Protein AF-A0A1F9UT88-F1 (afdb_monomer_lite)

Secondary structure (DSSP, 8-state):
------------------PPPPHHHHHHHHHTT--TTSHHHHHHHHT--EEEEETTEEEEE-HHHHHHT-S-HHHHHHHHHHHHHHHHHHH-TTTPPPPSSS--GGGS-HHHHHHHHHHHHTT-

Structure (mmCIF, N/CA/C/O backbone):
data_AF-A0A1F9UT88-F1
#
_entry.id   AF-A0A1F9UT88-F1
#
loop_
_atom_site.group_PDB
_atom_site.id
_atom_site.type_symbol
_atom_site.label_atom_id
_atom_site.label_alt_id
_atom_site.label_comp_id
_atom_site.label_asym_id
_atom_site.label_entity_id
_atom_site.label_seq_id
_atom_site.pdbx_PDB_ins_code
_atom_site.Cartn_x
_atom_site.Cartn_y
_atom_site.Cartn_z
_atom_site.occupancy
_atom_site.B_iso_or_equiv
_atom_site.auth_seq_id
_atom_site.auth_comp_id
_atom_site.auth_asym_id
_atom_site.auth_atom_id
_atom_site.pdbx_PDB_model_num
ATOM 1 N N . MET A 1 1 ? 53.248 -8.920 16.054 1.00 41.25 1 MET A N 1
ATOM 2 C CA . MET A 1 1 ? 52.045 -8.415 15.357 1.00 41.25 1 MET A CA 1
ATOM 3 C C . MET A 1 1 ? 50.834 -8.881 16.157 1.00 41.25 1 MET A C 1
ATOM 5 O O . MET A 1 1 ? 50.643 -10.082 16.272 1.00 41.25 1 MET A O 1
ATOM 9 N N . LYS A 1 2 ? 50.124 -7.972 16.838 1.00 40.34 2 LYS A N 1
ATOM 10 C CA . LYS A 1 2 ? 48.950 -8.298 17.672 1.00 40.34 2 LYS A CA 1
ATOM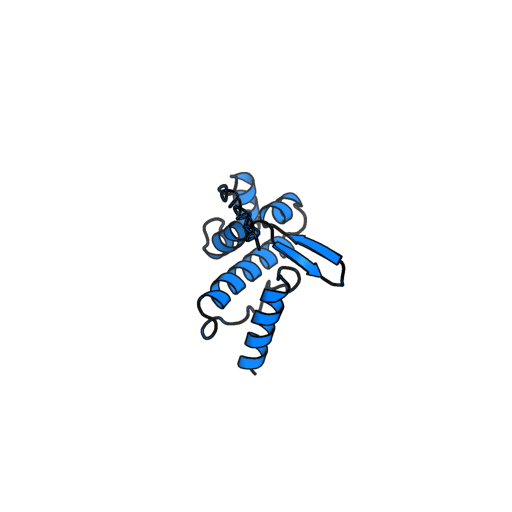 11 C C . LYS A 1 2 ? 47.685 -8.166 16.810 1.00 40.34 2 LYS A C 1
ATOM 13 O O . LYS A 1 2 ? 47.561 -7.131 16.156 1.00 40.34 2 LYS A O 1
ATOM 18 N N . PRO A 1 3 ? 46.778 -9.155 16.771 1.00 46.09 3 PRO A N 1
ATOM 19 C CA . PRO A 1 3 ? 45.547 -9.027 16.002 1.00 46.09 3 PRO A CA 1
ATOM 20 C C . PRO A 1 3 ? 44.587 -8.055 16.704 1.00 46.09 3 PRO A C 1
ATOM 22 O O . PRO A 1 3 ? 44.281 -8.223 17.883 1.00 46.09 3 PRO A O 1
ATOM 25 N N . LEU A 1 4 ? 44.137 -7.025 15.978 1.00 42.62 4 LEU A N 1
ATOM 26 C CA . LEU A 1 4 ? 42.995 -6.201 16.371 1.00 42.62 4 LEU A CA 1
ATOM 27 C C . LEU A 1 4 ? 41.726 -7.047 16.232 1.00 42.62 4 LEU A C 1
ATOM 29 O O . LEU A 1 4 ? 41.342 -7.424 15.125 1.00 42.62 4 LEU A O 1
ATOM 33 N N . THR A 1 5 ? 41.062 -7.321 17.348 1.00 48.19 5 THR A N 1
ATOM 34 C CA . THR A 1 5 ? 39.726 -7.915 17.360 1.00 48.19 5 THR A CA 1
ATOM 35 C C . THR A 1 5 ? 38.714 -6.830 16.994 1.00 48.19 5 THR A C 1
ATOM 37 O O . THR A 1 5 ? 38.483 -5.898 17.763 1.00 48.19 5 THR A O 1
ATOM 40 N N . LEU A 1 6 ? 38.131 -6.931 15.799 1.00 45.28 6 LEU A N 1
ATOM 41 C CA . LEU A 1 6 ? 37.030 -6.083 15.349 1.00 45.28 6 LEU A CA 1
ATOM 42 C C . LEU A 1 6 ? 35.768 -6.469 16.140 1.00 45.28 6 LEU A C 1
ATOM 44 O O . LEU A 1 6 ? 35.218 -7.554 15.952 1.00 45.28 6 LEU A O 1
ATOM 48 N N . ALA A 1 7 ? 35.314 -5.599 17.038 1.00 45.75 7 ALA A N 1
ATOM 49 C CA . ALA A 1 7 ? 34.012 -5.740 17.676 1.00 45.75 7 ALA A CA 1
ATOM 50 C C . ALA A 1 7 ? 32.920 -5.413 16.644 1.00 45.75 7 ALA A C 1
ATOM 52 O O . ALA A 1 7 ? 32.642 -4.249 16.362 1.00 45.75 7 ALA A O 1
ATOM 53 N N . ALA A 1 8 ? 32.314 -6.444 16.057 1.00 49.38 8 ALA A N 1
ATOM 54 C CA . ALA A 1 8 ? 31.086 -6.297 15.289 1.00 49.38 8 ALA A CA 1
ATOM 55 C C . ALA A 1 8 ? 29.933 -6.030 16.269 1.00 49.38 8 ALA A C 1
ATOM 57 O O . ALA A 1 8 ? 29.373 -6.952 16.862 1.00 49.38 8 ALA A O 1
ATOM 58 N N . ALA A 1 9 ? 29.611 -4.753 16.475 1.00 47.81 9 ALA A N 1
ATOM 59 C CA . ALA A 1 9 ? 28.395 -4.342 17.160 1.00 47.81 9 ALA A CA 1
ATOM 60 C C . ALA A 1 9 ? 27.197 -4.720 16.277 1.00 47.81 9 ALA A C 1
ATOM 62 O O . ALA A 1 9 ? 26.883 -4.051 15.296 1.00 47.81 9 ALA A O 1
ATOM 63 N N . LEU A 1 10 ? 26.574 -5.849 16.606 1.00 47.38 10 LEU A N 1
ATOM 64 C CA . LEU A 1 10 ? 25.345 -6.329 15.997 1.00 47.38 10 LEU A CA 1
ATOM 65 C C . LEU A 1 10 ? 24.212 -5.372 16.401 1.00 47.38 10 LEU A C 1
ATOM 67 O O . LEU A 1 10 ? 23.717 -5.420 17.527 1.00 47.38 10 LEU A O 1
ATOM 71 N N . THR A 1 11 ? 23.833 -4.462 15.508 1.00 50.16 11 THR A N 1
ATOM 72 C CA . THR A 1 11 ? 22.694 -3.559 15.695 1.00 50.16 11 THR A CA 1
ATOM 73 C C . THR A 1 11 ? 21.422 -4.400 15.746 1.00 50.16 11 THR A C 1
ATOM 75 O O . THR A 1 11 ? 20.909 -4.841 14.718 1.00 50.16 11 THR A O 1
ATOM 78 N N . ALA A 1 12 ? 20.928 -4.672 16.952 1.00 44.53 12 ALA A N 1
ATOM 79 C CA . ALA A 1 12 ? 19.632 -5.299 17.149 1.00 44.53 12 ALA A CA 1
ATOM 80 C C . ALA A 1 12 ? 18.556 -4.379 16.553 1.00 44.53 12 ALA A C 1
ATOM 82 O O . ALA A 1 12 ? 18.255 -3.320 17.104 1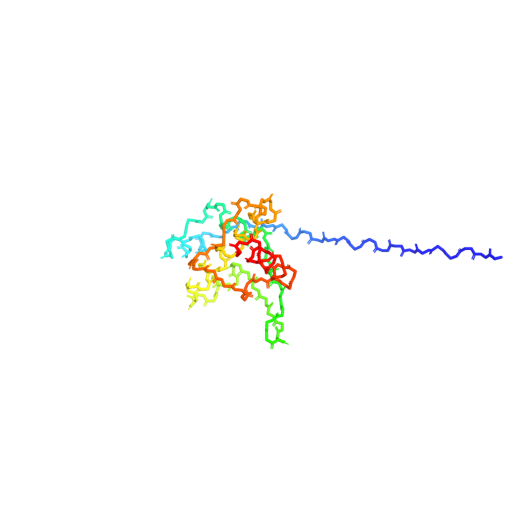.00 44.53 12 ALA A O 1
ATOM 83 N N . LEU A 1 13 ? 18.001 -4.772 15.403 1.00 43.47 13 LEU A N 1
ATOM 84 C CA . LEU A 1 13 ? 16.768 -4.200 14.874 1.00 43.47 13 LEU A CA 1
ATOM 85 C C . LEU A 1 13 ? 15.685 -4.411 15.940 1.00 43.47 13 LEU A C 1
ATOM 87 O O . LEU A 1 13 ? 15.194 -5.524 16.128 1.00 43.47 13 LEU A O 1
ATOM 91 N N . LEU A 1 14 ? 15.324 -3.349 16.656 1.00 43.28 14 LEU A N 1
ATOM 92 C CA . LEU A 1 14 ? 14.127 -3.329 17.484 1.00 43.28 14 LEU A CA 1
ATOM 93 C C . LEU A 1 14 ? 12.928 -3.404 16.536 1.00 43.28 14 LEU A C 1
ATOM 95 O O . LEU A 1 14 ? 12.479 -2.391 16.004 1.00 43.28 14 LEU A O 1
ATOM 99 N N . ALA A 1 15 ? 12.429 -4.616 16.293 1.00 44.75 15 ALA A N 1
ATOM 100 C CA . ALA A 1 15 ? 11.110 -4.808 15.717 1.00 44.75 15 ALA A CA 1
ATOM 101 C C . ALA A 1 15 ? 10.102 -4.224 16.715 1.00 44.75 15 ALA A C 1
ATOM 103 O O . ALA A 1 15 ? 9.776 -4.847 17.726 1.00 44.75 15 ALA A O 1
ATOM 104 N N . VAL A 1 16 ? 9.676 -2.981 16.481 1.00 49.94 16 VAL A N 1
ATOM 105 C CA . VAL A 1 16 ? 8.600 -2.361 17.253 1.00 49.94 16 VAL A CA 1
ATOM 106 C C . VAL A 1 16 ? 7.386 -3.278 17.097 1.00 49.94 16 VAL A C 1
ATOM 108 O O . VAL A 1 16 ? 6.999 -3.550 15.958 1.00 49.94 16 VAL A O 1
ATOM 111 N N . PRO A 1 17 ? 6.804 -3.809 18.188 1.00 50.28 17 PRO A N 1
ATOM 112 C CA . PRO A 1 17 ? 5.666 -4.703 18.070 1.00 50.28 17 PRO A CA 1
ATOM 113 C C . PRO A 1 17 ? 4.544 -3.958 17.354 1.00 50.28 17 PRO A C 1
ATOM 115 O O . PRO A 1 17 ? 4.104 -2.899 17.814 1.00 50.28 17 PRO A O 1
ATOM 118 N N . SER A 1 18 ? 4.095 -4.504 16.223 1.00 57.69 18 SER A N 1
ATOM 119 C CA . SER A 1 18 ? 2.912 -4.029 15.515 1.00 57.69 18 SER A CA 1
ATOM 120 C C . SER A 1 18 ? 1.737 -4.104 16.485 1.00 57.69 18 SER A C 1
ATOM 122 O O . SER A 1 18 ? 1.205 -5.176 16.770 1.00 57.69 18 SER A O 1
ATOM 124 N N . ARG A 1 19 ? 1.370 -2.965 17.079 1.00 69.38 19 ARG A N 1
ATOM 125 C CA . ARG A 1 19 ? 0.168 -2.877 17.910 1.00 69.38 19 ARG A CA 1
ATOM 126 C C . ARG A 1 19 ? -1.033 -3.162 17.011 1.00 69.38 19 ARG A C 1
ATOM 128 O O . ARG A 1 19 ? -1.012 -2.822 15.836 1.00 69.38 19 ARG A O 1
ATOM 135 N N . ALA A 1 20 ? -2.102 -3.735 17.546 1.00 80.50 20 ALA A N 1
ATOM 136 C CA . ALA A 1 20 ? -3.363 -3.774 16.808 1.00 80.50 20 ALA A CA 1
ATOM 137 C C . ALA A 1 20 ? -3.861 -2.339 16.530 1.00 80.50 20 ALA A C 1
ATOM 139 O O . ALA A 1 20 ? -3.532 -1.414 17.286 1.00 80.50 20 ALA A O 1
ATOM 140 N N . LEU A 1 21 ? -4.626 -2.147 15.450 1.00 88.12 21 LEU A N 1
ATOM 141 C CA . LEU A 1 21 ? -5.341 -0.893 15.191 1.00 88.12 21 LEU A CA 1
ATOM 142 C C . LEU A 1 21 ? -6.329 -0.622 16.331 1.00 88.12 21 LEU A C 1
ATOM 144 O O . LEU A 1 21 ? -7.058 -1.521 16.757 1.00 88.12 21 LEU A O 1
ATOM 148 N N . SER A 1 22 ? -6.381 0.617 16.803 1.00 92.38 22 SER A N 1
ATOM 149 C CA . SER A 1 22 ? -7.364 1.071 17.784 1.00 92.38 22 SER A CA 1
ATOM 150 C C . SER A 1 22 ? -8.790 1.035 17.210 1.00 92.38 22 SER A C 1
ATOM 152 O O . SER A 1 22 ? -8.974 1.144 15.995 1.00 92.38 22 SER A O 1
ATOM 154 N N . PRO A 1 23 ? -9.833 0.955 18.058 1.00 94.00 23 PRO A N 1
ATOM 155 C CA . PRO A 1 23 ? -11.223 0.994 17.595 1.00 94.00 23 PRO A CA 1
ATOM 156 C C . PRO A 1 23 ? -11.562 2.236 16.753 1.00 94.00 23 PRO A C 1
ATOM 158 O O . PRO A 1 23 ? -12.349 2.158 15.808 1.00 94.00 23 PRO A O 1
ATOM 161 N N . GLN A 1 24 ? -10.943 3.381 17.061 1.00 92.44 24 GLN A N 1
ATOM 162 C CA . GLN A 1 24 ? -11.124 4.622 16.309 1.00 92.44 24 GLN A CA 1
ATOM 163 C C . GLN A 1 24 ? -10.524 4.526 14.899 1.00 92.44 24 GLN A C 1
ATOM 165 O O . GLN A 1 24 ? -11.184 4.906 13.932 1.00 92.44 24 GLN A O 1
ATOM 170 N N . GLU A 1 25 ? -9.312 3.981 14.768 1.00 94.00 25 GLU A N 1
ATOM 171 C CA . GLU A 1 25 ? -8.668 3.754 13.466 1.00 94.00 25 GLU A CA 1
ATOM 172 C C . GLU A 1 25 ? -9.461 2.746 12.623 1.00 94.00 25 GLU A C 1
ATOM 174 O O . GLU A 1 25 ? -9.693 2.980 11.437 1.00 94.00 25 GLU A O 1
ATOM 179 N N . GLN A 1 26 ? -9.959 1.669 13.239 1.00 94.81 26 GLN A N 1
ATOM 180 C CA . GLN A 1 26 ? -10.818 0.691 12.564 1.00 94.81 26 GLN A CA 1
ATOM 181 C C . GLN A 1 26 ? -12.116 1.330 12.057 1.00 94.81 26 GLN A C 1
ATOM 183 O O . GLN A 1 26 ? -12.485 1.144 10.899 1.00 94.81 26 GLN A O 1
ATOM 188 N N . THR A 1 27 ? -12.776 2.137 12.894 1.00 94.31 27 THR A N 1
ATOM 189 C CA . THR A 1 27 ? -13.998 2.863 12.515 1.00 94.31 27 THR A CA 1
ATOM 190 C C . THR A 1 27 ? -13.734 3.825 11.358 1.00 94.31 27 THR A C 1
ATOM 192 O O . THR A 1 27 ? -14.554 3.959 10.452 1.00 94.31 27 THR A O 1
ATOM 195 N N . TYR A 1 28 ? -12.586 4.505 11.366 1.00 94.06 28 TYR A N 1
ATOM 196 C CA . TYR A 1 28 ? -12.200 5.396 10.277 1.00 94.06 28 TYR A CA 1
ATOM 197 C C . TYR A 1 28 ? -12.010 4.630 8.961 1.00 94.06 28 TYR A C 1
ATOM 199 O O . TYR A 1 28 ? -12.572 5.030 7.946 1.00 94.06 28 TYR A O 1
ATOM 207 N N . LEU A 1 29 ? -11.303 3.496 8.975 1.00 94.69 29 LEU A N 1
ATOM 208 C CA . LEU A 1 29 ? -11.146 2.646 7.788 1.00 94.69 29 LEU A CA 1
ATOM 209 C C . LEU A 1 29 ? -12.494 2.151 7.254 1.00 94.69 29 LEU A C 1
ATOM 211 O O . LEU A 1 29 ? -12.751 2.257 6.054 1.00 94.69 29 LEU A O 1
ATOM 215 N N . GLN A 1 30 ? -13.390 1.716 8.141 1.00 95.38 30 GLN A N 1
ATOM 216 C CA . GLN A 1 30 ? -14.742 1.299 7.767 1.00 95.38 30 GLN A CA 1
ATOM 217 C C . GLN A 1 30 ? -15.538 2.430 7.102 1.00 95.38 30 GLN A C 1
ATOM 219 O O . GLN A 1 30 ? -16.200 2.191 6.095 1.00 95.38 30 GLN A O 1
ATOM 224 N N . LYS A 1 31 ? -15.433 3.674 7.595 1.00 93.81 31 LYS A N 1
ATOM 225 C CA . LYS A 1 31 ? -16.054 4.853 6.955 1.00 93.81 31 LYS A CA 1
ATOM 226 C C . LYS A 1 31 ? -15.534 5.105 5.539 1.00 93.81 31 LYS A C 1
ATOM 228 O O . LYS A 1 31 ? -16.264 5.649 4.718 1.00 93.81 31 LYS A O 1
ATOM 233 N N . LEU A 1 32 ? -14.297 4.706 5.249 1.00 92.19 32 LEU A N 1
ATOM 234 C CA . LEU A 1 32 ? -13.710 4.773 3.908 1.00 92.19 32 LEU A CA 1
ATOM 235 C C . LEU A 1 32 ? -14.050 3.554 3.034 1.00 92.19 32 LEU A C 1
ATOM 237 O O . LEU A 1 32 ? -13.574 3.472 1.903 1.00 92.19 32 LEU A O 1
ATOM 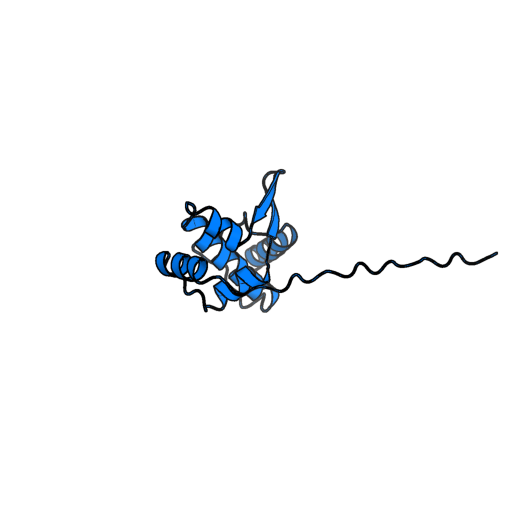241 N N . GLY A 1 33 ? -14.839 2.599 3.539 1.00 94.00 33 GLY A N 1
ATOM 242 C CA . GLY A 1 33 ? -15.138 1.342 2.849 1.00 94.00 33 GLY A CA 1
ATOM 243 C C . GLY A 1 33 ? -13.960 0.362 2.815 1.00 94.00 33 GLY A C 1
ATOM 244 O O . GLY A 1 33 ? -13.940 -0.544 1.985 1.00 94.00 33 GLY A O 1
ATOM 245 N N . ILE A 1 34 ? -12.967 0.541 3.690 1.00 94.75 34 ILE A N 1
ATOM 246 C CA . ILE A 1 34 ? -11.800 -0.336 3.811 1.00 94.75 34 ILE A CA 1
ATOM 247 C C . ILE A 1 34 ? -12.040 -1.294 4.979 1.00 94.75 34 ILE A C 1
ATOM 249 O O . ILE A 1 34 ? -12.238 -0.857 6.111 1.00 94.75 34 ILE A O 1
ATOM 253 N N . ASP A 1 35 ? -11.990 -2.602 4.720 1.00 95.69 35 ASP A N 1
ATOM 254 C CA . ASP A 1 35 ? -12.083 -3.614 5.775 1.00 95.69 35 ASP A CA 1
ATOM 255 C C . ASP A 1 35 ? -10.800 -3.613 6.637 1.00 95.69 35 ASP A C 1
ATOM 257 O O . ASP A 1 35 ? -9.728 -3.978 6.126 1.00 95.69 35 ASP A O 1
ATOM 261 N N . PRO A 1 36 ? -10.881 -3.235 7.931 1.00 95.25 36 PRO A N 1
ATOM 262 C CA . PRO A 1 36 ? -9.723 -3.172 8.821 1.00 95.25 36 PRO A CA 1
ATOM 263 C C . PRO A 1 36 ? -9.089 -4.543 9.093 1.00 95.25 36 PRO A C 1
ATOM 265 O O . PRO A 1 36 ? -7.926 -4.596 9.483 1.00 95.25 36 PRO A O 1
ATOM 268 N N . ASN A 1 37 ? -9.813 -5.643 8.861 1.00 94.75 37 ASN A N 1
ATOM 269 C CA . ASN A 1 37 ? -9.316 -7.008 9.057 1.00 94.75 37 ASN A CA 1
ATOM 270 C C . ASN A 1 37 ? -8.784 -7.643 7.761 1.00 94.75 37 ASN A C 1
ATOM 272 O O . ASN A 1 37 ? -8.373 -8.806 7.747 1.00 94.75 37 ASN A O 1
ATOM 276 N N . SER A 1 38 ? -8.779 -6.895 6.656 1.00 95.75 38 SER A N 1
ATOM 277 C CA . SER A 1 38 ? -8.306 -7.397 5.372 1.00 95.75 38 SER A CA 1
ATOM 278 C C . SER A 1 38 ? -6.791 -7.634 5.365 1.00 95.75 38 SER A C 1
ATOM 280 O O . SER A 1 38 ? -6.009 -6.922 5.999 1.00 95.75 38 SER A O 1
ATOM 282 N N . LYS A 1 39 ? -6.339 -8.587 4.536 1.00 94.25 39 LYS A N 1
ATOM 283 C CA . LYS A 1 39 ? -4.900 -8.828 4.300 1.00 94.25 39 LYS A CA 1
ATOM 284 C C . LYS A 1 39 ? -4.157 -7.578 3.814 1.00 94.25 39 LYS A C 1
ATOM 286 O O . LYS A 1 39 ? -2.959 -7.442 4.058 1.00 94.25 39 LYS A O 1
ATOM 291 N N . ALA A 1 40 ? -4.860 -6.679 3.125 1.00 95.44 40 ALA A N 1
ATOM 292 C CA . ALA A 1 40 ? -4.281 -5.442 2.628 1.00 95.44 40 ALA A CA 1
ATOM 293 C C . ALA A 1 40 ? -3.944 -4.476 3.769 1.00 95.44 40 ALA A C 1
ATOM 295 O O . ALA A 1 40 ? -2.828 -3.962 3.817 1.00 95.44 40 ALA A O 1
ATOM 296 N N . VAL A 1 41 ? -4.870 -4.290 4.714 1.00 95.75 41 VAL A N 1
ATOM 297 C CA . VAL A 1 41 ? -4.630 -3.483 5.918 1.00 95.75 41 VAL A CA 1
ATOM 298 C C . VAL A 1 41 ? -3.556 -4.123 6.794 1.00 95.75 41 VAL A C 1
ATOM 300 O O . VAL A 1 41 ? -2.644 -3.428 7.229 1.00 95.75 41 VAL A O 1
ATOM 303 N N . ALA A 1 42 ? -3.584 -5.448 6.966 1.00 94.19 42 ALA A N 1
ATOM 304 C CA . ALA A 1 42 ? -2.544 -6.159 7.709 1.00 94.19 42 ALA A CA 1
ATOM 305 C C . ALA A 1 42 ? -1.143 -5.950 7.102 1.00 94.19 42 ALA A C 1
ATOM 307 O O . ALA A 1 42 ? -0.183 -5.740 7.836 1.00 94.19 42 ALA A O 1
ATOM 308 N N . SER A 1 43 ? -1.028 -5.952 5.768 1.00 93.88 43 SER A N 1
ATOM 309 C CA . SER A 1 43 ? 0.242 -5.680 5.078 1.00 93.88 43 SER A CA 1
ATOM 310 C C . SER A 1 43 ? 0.709 -4.237 5.295 1.00 93.88 43 SER A C 1
ATOM 312 O O . SER A 1 43 ? 1.889 -4.000 5.526 1.00 93.88 43 SER A O 1
ATOM 314 N N . ALA A 1 44 ? -0.220 -3.278 5.260 1.00 93.75 44 ALA A N 1
ATOM 315 C CA . ALA A 1 44 ? 0.075 -1.868 5.496 1.00 93.75 44 ALA A CA 1
ATOM 316 C C . ALA A 1 44 ? 0.513 -1.576 6.943 1.00 93.75 44 ALA A C 1
ATOM 318 O O . ALA A 1 44 ? 1.413 -0.767 7.143 1.00 93.75 44 ALA A O 1
ATOM 319 N N . GLU A 1 45 ? -0.083 -2.242 7.937 1.00 93.19 45 GLU A N 1
ATOM 320 C CA . GLU A 1 45 ? 0.343 -2.144 9.342 1.00 93.19 45 GLU A CA 1
ATOM 321 C C . GLU A 1 45 ? 1.681 -2.852 9.594 1.00 93.19 45 GLU A C 1
ATOM 323 O O . GLU A 1 45 ? 2.497 -2.358 10.373 1.00 93.19 45 GLU A O 1
ATOM 328 N N . ALA A 1 46 ? 1.926 -3.997 8.943 1.00 90.81 46 ALA A N 1
ATOM 329 C CA . ALA A 1 46 ? 3.159 -4.769 9.114 1.00 90.81 46 ALA A CA 1
ATOM 330 C C . ALA A 1 46 ? 4.409 -4.006 8.649 1.00 90.81 46 ALA A C 1
ATOM 332 O O . ALA A 1 46 ? 5.481 -4.189 9.219 1.00 90.81 46 ALA A O 1
ATOM 333 N N . ASP A 1 47 ? 4.267 -3.133 7.648 1.00 87.19 47 ASP A N 1
ATOM 334 C CA . ASP A 1 47 ? 5.354 -2.268 7.183 1.00 87.19 47 ASP A CA 1
ATOM 335 C C . ASP A 1 47 ? 5.686 -1.128 8.166 1.00 87.19 47 ASP A C 1
ATOM 337 O O . ASP A 1 47 ? 6.773 -0.555 8.094 1.00 87.19 47 ASP A O 1
ATOM 341 N N . GLY A 1 48 ? 4.782 -0.789 9.093 1.00 89.56 48 GLY A N 1
ATOM 342 C CA . GLY A 1 48 ? 4.982 0.297 10.052 1.00 89.56 48 GLY A CA 1
ATOM 343 C C . GLY A 1 48 ? 5.169 1.660 9.375 1.00 89.56 48 GLY A C 1
ATOM 344 O O . GLY A 1 48 ? 4.297 2.127 8.636 1.00 89.56 48 GLY A O 1
ATOM 345 N N . THR A 1 49 ? 6.293 2.322 9.662 1.00 93.38 49 THR A N 1
ATOM 346 C CA . THR A 1 49 ? 6.674 3.583 9.010 1.00 93.38 49 THR A CA 1
ATOM 347 C C . THR A 1 49 ? 7.520 3.301 7.774 1.00 93.38 49 THR A C 1
ATOM 349 O O . THR A 1 49 ? 8.610 2.740 7.854 1.00 93.38 49 THR A O 1
ATOM 352 N N . VAL A 1 50 ? 7.034 3.757 6.626 1.00 93.12 50 VAL A N 1
ATOM 353 C CA . VAL A 1 50 ? 7.736 3.746 5.348 1.00 93.12 50 VAL A CA 1
ATOM 354 C C . VAL A 1 50 ? 8.453 5.078 5.176 1.00 93.12 50 VAL A C 1
ATOM 356 O O . VAL A 1 50 ? 7.823 6.089 4.860 1.00 93.12 50 VAL A O 1
ATOM 359 N N . SER A 1 51 ? 9.772 5.071 5.347 1.00 92.50 51 SER A N 1
ATOM 360 C CA . SER A 1 51 ? 10.629 6.217 5.035 1.00 92.50 51 SER A CA 1
ATOM 361 C C . SER A 1 51 ? 11.109 6.131 3.584 1.00 92.50 51 SER A C 1
ATOM 363 O O . SER A 1 51 ? 11.571 5.092 3.107 1.00 92.50 51 SER A O 1
ATOM 365 N N . THR A 1 52 ? 10.988 7.229 2.850 1.00 92.44 52 THR A N 1
ATOM 366 C CA . THR A 1 52 ? 11.396 7.331 1.448 1.00 92.44 52 THR A CA 1
ATOM 367 C C . THR A 1 52 ? 11.929 8.725 1.150 1.00 92.44 52 THR A C 1
ATOM 369 O O . THR A 1 52 ? 11.812 9.646 1.953 1.00 92.44 52 THR A O 1
ATOM 372 N N . THR A 1 53 ? 12.508 8.887 -0.030 1.00 89.56 53 THR A N 1
ATOM 373 C CA . THR A 1 53 ? 12.797 10.202 -0.601 1.00 89.56 53 THR A CA 1
ATOM 374 C C . THR A 1 53 ? 11.961 10.341 -1.858 1.00 89.56 53 THR A C 1
ATOM 376 O O . THR A 1 53 ? 12.032 9.475 -2.733 1.00 89.56 53 THR A O 1
ATOM 379 N N . PHE A 1 54 ? 11.157 11.391 -1.952 1.00 78.81 54 PHE A N 1
ATOM 380 C CA . PHE A 1 54 ? 10.363 11.707 -3.137 1.00 78.81 54 PHE A CA 1
ATOM 381 C C . PHE A 1 54 ? 10.657 13.156 -3.517 1.00 78.81 54 PHE A C 1
ATOM 383 O O . PHE A 1 54 ? 10.671 14.011 -2.641 1.00 78.81 54 PHE A O 1
ATOM 390 N N . GLU A 1 55 ? 10.985 13.411 -4.787 1.00 83.94 55 GLU A N 1
ATOM 391 C CA . GLU A 1 55 ? 11.395 14.750 -5.262 1.00 83.94 55 GLU A CA 1
ATOM 392 C C . GLU A 1 55 ? 12.557 15.373 -4.457 1.00 83.94 55 GLU A C 1
ATOM 394 O O . GLU A 1 55 ? 12.626 16.578 -4.258 1.00 83.94 55 GLU A O 1
ATOM 399 N N . ASN A 1 56 ? 13.508 14.540 -4.011 1.00 85.62 56 ASN A N 1
ATOM 400 C CA . ASN A 1 56 ? 14.644 14.913 -3.148 1.00 85.62 56 ASN A CA 1
ATOM 401 C C . ASN A 1 56 ? 14.273 15.362 -1.724 1.00 85.62 56 ASN A C 1
ATOM 403 O O . ASN A 1 56 ? 15.154 15.769 -0.969 1.00 85.62 56 ASN A O 1
ATOM 407 N N . GLU A 1 57 ? 13.015 15.205 -1.314 1.00 89.06 57 GLU A N 1
ATOM 408 C CA . GLU A 1 57 ? 12.584 15.450 0.059 1.00 89.06 57 GLU A CA 1
ATOM 409 C C . GLU A 1 57 ? 12.393 14.131 0.819 1.00 89.06 57 GLU A C 1
ATOM 411 O O . GLU A 1 57 ? 11.748 13.208 0.301 1.00 89.06 57 GLU A O 1
ATOM 416 N N . PRO A 1 58 ? 12.917 14.006 2.051 1.00 92.75 58 PRO A N 1
ATOM 417 C CA . PRO A 1 58 ? 12.583 12.882 2.909 1.00 92.75 58 PRO A CA 1
ATOM 418 C C . PRO A 1 58 ? 11.092 12.934 3.265 1.00 92.75 58 PRO A C 1
ATOM 420 O O . PRO A 1 58 ? 10.562 13.971 3.668 1.00 92.75 58 PRO A O 1
ATOM 423 N N . LYS A 1 59 ? 10.410 11.801 3.111 1.00 92.75 59 LYS A N 1
ATOM 424 C CA . LYS A 1 59 ? 9.003 11.615 3.465 1.00 92.75 59 LYS A CA 1
ATOM 425 C C . LYS A 1 59 ? 8.861 10.354 4.298 1.00 92.75 59 LYS A C 1
ATOM 427 O O . LYS A 1 59 ? 9.497 9.341 4.014 1.00 92.75 59 LYS A O 1
ATOM 432 N N . GLU A 1 60 ? 7.978 10.410 5.282 1.00 94.31 60 GLU A N 1
ATOM 433 C CA . GLU A 1 60 ? 7.615 9.259 6.097 1.00 94.31 60 GLU A CA 1
ATOM 434 C C . GLU A 1 60 ? 6.106 9.072 6.072 1.00 94.31 60 GLU A C 1
ATOM 436 O O . GLU A 1 60 ? 5.341 10.018 6.263 1.00 94.31 60 GLU A O 1
ATOM 441 N N . PHE A 1 61 ? 5.680 7.838 5.825 1.00 94.38 61 PHE A N 1
ATOM 442 C CA . PHE A 1 61 ? 4.274 7.479 5.755 1.00 94.38 61 PHE A CA 1
ATOM 443 C C . PHE A 1 61 ? 4.010 6.256 6.617 1.00 94.38 61 PHE A C 1
ATOM 445 O O . PHE A 1 61 ? 4.743 5.277 6.563 1.00 94.38 61 PHE A O 1
ATOM 452 N N . SER A 1 62 ? 2.926 6.280 7.374 1.00 94.56 62 SER A N 1
ATOM 453 C CA . SER A 1 62 ? 2.389 5.102 8.047 1.00 94.56 62 SER A CA 1
ATOM 454 C C . SER A 1 62 ? 0.875 5.128 7.923 1.00 94.56 62 SER A C 1
ATOM 456 O O . SER A 1 62 ? 0.280 6.202 7.780 1.00 94.56 62 SER A O 1
ATOM 458 N N . LEU A 1 63 ? 0.235 3.959 7.993 1.00 94.94 63 LEU A N 1
ATOM 459 C CA . LEU A 1 63 ? -1.223 3.889 7.933 1.00 94.94 63 LEU A CA 1
ATOM 460 C C . LEU A 1 63 ? -1.844 4.742 9.048 1.00 94.94 63 LEU A C 1
ATOM 462 O O . LEU A 1 63 ? -2.709 5.574 8.785 1.00 94.94 63 LEU A O 1
ATOM 466 N N . ARG A 1 64 ? -1.328 4.615 10.272 1.00 93.06 64 ARG A N 1
ATOM 467 C CA . ARG A 1 64 ? -1.771 5.400 11.433 1.00 93.06 64 ARG A CA 1
ATOM 468 C C . ARG A 1 64 ? -1.531 6.891 11.273 1.00 93.06 64 ARG A C 1
ATOM 470 O O . ARG A 1 64 ? -2.413 7.674 11.600 1.00 93.06 64 ARG A O 1
ATOM 477 N N . GLY A 1 65 ? -0.376 7.293 10.741 1.00 93.25 65 GLY A N 1
ATOM 478 C CA . GLY A 1 65 ? -0.079 8.700 10.473 1.00 93.25 65 GLY A CA 1
ATOM 479 C C . GLY A 1 65 ? -1.069 9.309 9.481 1.00 93.25 65 GLY A C 1
ATOM 480 O O . GLY A 1 65 ? -1.579 10.402 9.710 1.00 93.25 65 GLY A O 1
ATOM 481 N N . LEU A 1 66 ? -1.412 8.571 8.423 1.00 94.31 66 LEU A N 1
ATOM 482 C CA . LEU A 1 66 ? -2.398 9.005 7.431 1.00 94.31 66 LEU A CA 1
ATOM 483 C C . LEU A 1 66 ? -3.829 9.023 7.991 1.00 94.31 66 LEU A C 1
ATOM 485 O O . LEU A 1 66 ? -4.595 9.929 7.669 1.00 94.31 66 LEU A O 1
ATOM 489 N N . ILE A 1 67 ? -4.193 8.065 8.849 1.00 94.00 67 ILE A N 1
ATOM 490 C CA . ILE A 1 67 ? -5.484 8.075 9.557 1.00 94.00 67 ILE A CA 1
ATOM 491 C C . ILE A 1 67 ? -5.561 9.271 10.515 1.00 94.00 67 ILE A C 1
ATOM 493 O O . ILE A 1 67 ? -6.561 9.985 10.518 1.00 94.00 67 ILE A O 1
ATOM 497 N N . ALA A 1 68 ? -4.505 9.524 11.291 1.00 91.69 68 ALA A N 1
ATOM 498 C CA . ALA A 1 68 ? -4.437 10.619 12.256 1.00 91.69 68 ALA A CA 1
ATOM 499 C C . ALA A 1 68 ? -4.516 12.001 11.592 1.00 91.69 68 ALA A C 1
ATOM 501 O O . ALA A 1 68 ? -5.042 12.937 12.188 1.00 91.69 68 ALA A O 1
ATOM 502 N N . GLN A 1 69 ? -4.049 12.125 10.346 1.00 89.69 69 GLN A N 1
ATOM 503 C CA . GLN A 1 69 ? -4.222 13.344 9.556 1.00 89.69 69 GLN A CA 1
ATOM 504 C C . GLN A 1 69 ? -5.687 13.625 9.193 1.00 89.69 69 GLN A C 1
ATOM 506 O O . GLN A 1 69 ? -5.982 14.762 8.842 1.00 89.69 69 GLN A O 1
ATOM 511 N N . GLY A 1 70 ? -6.591 12.634 9.246 1.00 73.88 70 GLY A N 1
ATOM 512 C CA . GLY A 1 70 ? -8.057 12.775 9.161 1.00 73.88 70 GLY A CA 1
ATOM 513 C C . GLY A 1 70 ? -8.646 13.294 7.838 1.00 73.88 70 GLY A C 1
ATOM 514 O O . GLY A 1 70 ? -9.834 13.113 7.581 1.00 73.88 70 GLY A O 1
ATOM 515 N N . ASN A 1 71 ? -7.822 13.900 6.981 1.00 70.19 71 ASN A N 1
ATOM 516 C CA . ASN A 1 71 ? -8.244 14.734 5.849 1.00 70.19 71 ASN A CA 1
ATOM 517 C C . ASN A 1 71 ? -7.787 14.160 4.498 1.00 70.19 71 ASN A C 1
ATOM 519 O O . ASN A 1 71 ? -7.948 14.790 3.455 1.00 70.19 71 ASN A O 1
ATOM 523 N N . VAL A 1 72 ? -7.172 12.975 4.509 1.00 84.06 72 VAL A N 1
ATOM 524 C CA . VAL A 1 72 ? -6.554 12.332 3.339 1.00 84.06 72 VAL A CA 1
ATOM 525 C C . VAL A 1 72 ? -7.152 10.940 3.092 1.00 84.06 72 VAL A C 1
ATOM 527 O O . VAL A 1 72 ? -6.428 9.942 3.077 1.00 84.06 72 VAL A O 1
ATOM 530 N N . PRO A 1 73 ? -8.479 10.830 2.858 1.00 82.62 73 PRO A N 1
ATOM 531 C CA . PRO A 1 73 ? -9.143 9.542 2.641 1.00 82.62 73 PRO A CA 1
ATOM 532 C C . PRO A 1 73 ? -8.571 8.796 1.429 1.00 82.62 73 PRO A C 1
ATOM 534 O O . PRO A 1 73 ? -8.315 7.593 1.493 1.00 82.62 73 PRO A O 1
ATOM 537 N N . LYS A 1 74 ? -8.267 9.527 0.346 1.00 90.69 74 LYS A N 1
ATOM 538 C CA . LYS A 1 74 ? -7.580 8.972 -0.828 1.00 90.69 74 LYS A CA 1
ATOM 539 C C . LYS A 1 74 ? -6.166 8.491 -0.488 1.00 90.69 74 LYS A C 1
ATOM 541 O O . LYS A 1 74 ? -5.758 7.446 -0.977 1.00 90.69 74 LYS A O 1
ATOM 546 N N . GLY A 1 75 ? -5.449 9.208 0.381 1.00 93.81 75 GLY A N 1
ATOM 547 C CA . GLY A 1 75 ? -4.106 8.829 0.824 1.00 93.81 75 GLY A CA 1
ATOM 548 C C . GLY A 1 75 ? -4.098 7.505 1.585 1.00 93.81 75 GLY A C 1
ATOM 549 O O . GLY A 1 75 ? -3.288 6.634 1.286 1.00 93.81 75 GLY A O 1
ATOM 550 N N . VAL A 1 76 ? -5.059 7.298 2.491 1.00 95.81 76 VAL A N 1
ATOM 551 C CA . VAL A 1 76 ? -5.209 6.026 3.221 1.00 95.81 76 VAL A CA 1
ATOM 552 C C . VAL A 1 76 ? -5.492 4.863 2.267 1.00 95.81 76 VAL A C 1
ATOM 554 O O . VAL A 1 76 ? -4.804 3.844 2.324 1.00 95.81 76 VAL A O 1
ATOM 557 N N . ALA A 1 77 ? -6.446 5.019 1.344 1.00 95.50 77 ALA A N 1
ATOM 558 C CA . ALA A 1 77 ? -6.750 3.983 0.354 1.00 95.50 77 ALA A CA 1
ATOM 559 C C . ALA A 1 77 ? -5.547 3.674 -0.556 1.00 95.50 77 ALA A C 1
ATOM 561 O O . ALA A 1 77 ? -5.258 2.502 -0.833 1.00 95.50 77 ALA A O 1
ATOM 562 N N . CYS A 1 78 ? -4.826 4.715 -0.990 1.00 96.12 78 CYS A N 1
ATOM 563 C CA . CYS A 1 78 ? -3.636 4.567 -1.815 1.00 96.12 78 CYS A CA 1
ATOM 564 C C . CYS A 1 78 ? -2.494 3.868 -1.072 1.00 96.12 78 CYS A C 1
ATOM 566 O O . CYS A 1 78 ? -1.851 2.975 -1.628 1.00 96.12 78 CYS A O 1
ATOM 568 N N . PHE A 1 79 ? -2.270 4.225 0.192 1.00 96.75 79 PHE A N 1
ATOM 569 C CA . PHE A 1 79 ? -1.253 3.603 1.030 1.00 96.75 79 PHE A CA 1
ATOM 570 C C . P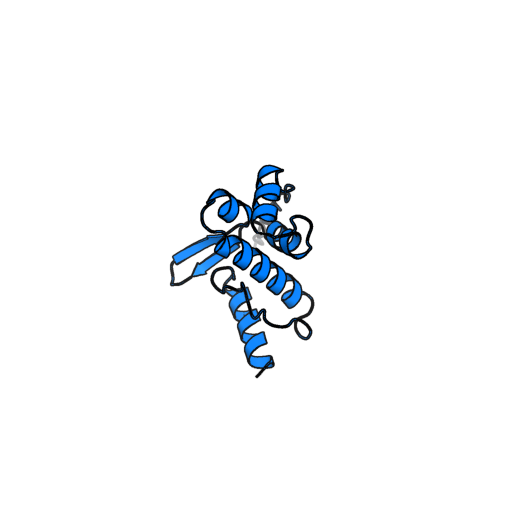HE A 1 79 ? -1.540 2.112 1.216 1.00 96.75 79 PHE A C 1
ATOM 572 O O . PHE A 1 79 ? -0.705 1.285 0.856 1.00 96.75 79 PHE A O 1
ATOM 579 N N . VAL A 1 80 ? -2.748 1.752 1.668 1.00 96.44 80 VAL A N 1
ATOM 580 C CA . VAL A 1 80 ? -3.149 0.350 1.896 1.00 96.44 80 VAL A CA 1
ATOM 581 C C . VAL A 1 80 ? -2.976 -0.497 0.634 1.00 96.44 80 VAL A C 1
ATOM 583 O O . VAL A 1 80 ? -2.383 -1.577 0.670 1.00 96.44 80 VAL A O 1
ATOM 586 N N . THR A 1 81 ? -3.446 0.008 -0.506 1.00 97.25 81 THR A N 1
ATOM 587 C CA . THR A 1 81 ? -3.338 -0.695 -1.790 1.00 97.25 81 THR A CA 1
ATOM 588 C C . THR A 1 81 ? -1.880 -0.860 -2.218 1.00 97.25 81 THR A C 1
ATOM 590 O O . THR A 1 81 ? -1.483 -1.951 -2.635 1.00 97.25 81 THR A O 1
ATOM 593 N N . THR A 1 82 ? -1.067 0.191 -2.083 1.00 97.62 82 THR A N 1
ATOM 594 C CA . THR A 1 82 ? 0.347 0.181 -2.477 1.00 97.62 82 THR A CA 1
ATOM 595 C C . THR A 1 82 ? 1.161 -0.778 -1.611 1.00 97.62 82 THR A C 1
ATOM 597 O O . THR A 1 82 ? 1.901 -1.603 -2.149 1.00 97.62 82 THR A O 1
ATOM 600 N N . ARG A 1 83 ? 0.981 -0.752 -0.284 1.00 97.19 83 ARG A N 1
ATOM 601 C CA . ARG A 1 83 ? 1.685 -1.664 0.633 1.00 97.19 83 ARG A CA 1
ATOM 602 C C . ARG A 1 83 ? 1.297 -3.123 0.391 1.00 97.19 83 ARG A C 1
ATOM 604 O O . ARG A 1 83 ? 2.169 -3.975 0.236 1.00 97.19 83 ARG A O 1
ATOM 611 N N . ASN A 1 84 ? 0.003 -3.406 0.225 1.00 96.94 84 ASN A N 1
ATOM 612 C CA . ASN A 1 84 ? -0.478 -4.743 -0.133 1.00 96.94 84 ASN A CA 1
ATOM 613 C C . ASN A 1 84 ? 0.087 -5.238 -1.474 1.00 96.94 84 ASN A C 1
ATOM 615 O O . ASN A 1 84 ? 0.487 -6.396 -1.599 1.00 96.94 84 ASN A O 1
ATOM 619 N N . PHE A 1 85 ? 0.136 -4.369 -2.487 1.00 97.88 85 PHE A N 1
ATOM 620 C CA . PHE A 1 85 ? 0.747 -4.698 -3.772 1.00 97.88 85 PHE A CA 1
ATOM 621 C C . PHE A 1 85 ? 2.217 -5.077 -3.610 1.00 97.88 85 PHE A C 1
ATOM 623 O O . PHE A 1 85 ? 2.626 -6.115 -4.123 1.00 97.88 85 PHE A O 1
ATOM 630 N N . ILE A 1 86 ? 2.995 -4.295 -2.863 1.00 98.00 86 ILE A N 1
ATOM 631 C CA . ILE A 1 86 ? 4.408 -4.585 -2.633 1.00 98.00 86 ILE A CA 1
ATOM 632 C C . ILE A 1 86 ? 4.612 -5.886 -1.858 1.00 98.00 86 ILE A C 1
ATOM 634 O O . ILE A 1 86 ? 5.459 -6.688 -2.254 1.00 98.00 86 ILE A O 1
ATOM 638 N N . ALA A 1 87 ? 3.830 -6.139 -0.807 1.00 97.19 87 ALA A N 1
ATOM 639 C CA . ALA A 1 87 ? 3.895 -7.395 -0.061 1.00 97.19 87 ALA A CA 1
ATOM 640 C C . ALA A 1 87 ? 3.661 -8.609 -0.982 1.00 97.19 87 ALA A C 1
ATOM 642 O O . ALA A 1 87 ? 4.424 -9.582 -0.972 1.00 97.19 87 ALA A O 1
ATOM 643 N N . ARG A 1 88 ? 2.655 -8.519 -1.861 1.00 97.50 88 ARG A N 1
ATOM 644 C CA . ARG A 1 88 ? 2.369 -9.548 -2.871 1.00 97.50 88 ARG A CA 1
ATOM 645 C C . ARG A 1 88 ? 3.471 -9.657 -3.918 1.00 97.50 88 ARG A C 1
ATOM 647 O O . ARG A 1 88 ? 3.873 -10.769 -4.240 1.00 97.50 88 ARG A O 1
ATOM 654 N N . LEU A 1 89 ? 3.991 -8.535 -4.411 1.00 97.69 89 LEU A N 1
ATOM 655 C CA . LEU A 1 89 ? 5.023 -8.498 -5.445 1.00 97.69 89 LEU A CA 1
ATOM 656 C C . LEU A 1 89 ? 6.346 -9.097 -4.953 1.00 97.69 89 LEU A C 1
ATOM 658 O O . LEU A 1 89 ? 6.988 -9.832 -5.697 1.00 97.69 89 LEU A O 1
ATOM 662 N N . LYS A 1 90 ? 6.729 -8.828 -3.697 1.00 96.69 90 LYS A N 1
ATOM 663 C CA . LYS A 1 90 ? 7.902 -9.436 -3.046 1.00 96.69 90 LYS A CA 1
ATOM 664 C C . LYS A 1 90 ? 7.749 -10.955 -2.889 1.00 96.69 90 LYS A C 1
ATOM 666 O O . LYS A 1 90 ? 8.734 -11.671 -3.007 1.00 96.69 90 LYS A O 1
ATOM 671 N N . THR A 1 91 ? 6.526 -11.440 -2.665 1.00 96.88 91 THR A N 1
ATOM 672 C CA . THR A 1 91 ? 6.238 -12.873 -2.467 1.00 96.88 91 THR A CA 1
ATOM 673 C C . THR A 1 91 ? 6.060 -13.632 -3.787 1.00 96.88 91 THR A C 1
ATOM 675 O O . THR A 1 91 ? 6.514 -14.762 -3.929 1.00 96.88 91 THR A O 1
ATOM 678 N N . ASN A 1 92 ? 5.387 -13.030 -4.767 1.00 96.94 92 ASN A N 1
ATOM 679 C CA . ASN A 1 92 ? 5.090 -13.624 -6.067 1.00 96.94 92 ASN A CA 1
ATOM 680 C C . ASN A 1 92 ? 5.221 -12.565 -7.167 1.00 96.94 92 ASN A C 1
ATOM 682 O O . ASN A 1 92 ? 4.235 -11.965 -7.606 1.00 96.94 92 ASN A O 1
ATOM 686 N N . PHE A 1 93 ? 6.452 -12.342 -7.620 1.00 96.38 93 PHE A N 1
ATOM 687 C CA . PHE A 1 93 ? 6.755 -11.319 -8.617 1.00 96.38 93 PHE A CA 1
ATOM 688 C C . PHE A 1 93 ? 6.025 -11.555 -9.951 1.00 96.38 93 PHE A C 1
ATOM 690 O O . PHE A 1 93 ? 5.412 -10.641 -10.509 1.00 96.38 93 PHE A O 1
ATOM 697 N N . ALA A 1 94 ? 6.043 -12.794 -10.452 1.00 94.88 94 ALA A N 1
ATOM 698 C CA . ALA A 1 94 ? 5.449 -13.143 -11.741 1.00 94.88 94 ALA A CA 1
ATOM 699 C C . ALA A 1 94 ? 3.917 -13.002 -11.727 1.00 94.88 94 ALA A C 1
ATOM 701 O O . ALA A 1 94 ? 3.353 -12.341 -12.598 1.00 94.88 94 ALA A O 1
ATOM 702 N N . GLY A 1 95 ? 3.252 -13.542 -10.701 1.00 94.88 95 GLY A N 1
ATOM 703 C CA . GLY A 1 95 ? 1.789 -13.593 -10.607 1.00 94.88 95 GLY A CA 1
ATOM 704 C C . GLY A 1 95 ? 1.114 -12.340 -10.043 1.00 94.88 95 GLY A C 1
ATOM 705 O O . GLY A 1 95 ? -0.114 -12.272 -10.008 1.00 94.88 95 GLY A O 1
ATOM 706 N N . THR A 1 96 ? 1.871 -11.343 -9.580 1.00 96.44 96 THR A N 1
ATOM 707 C CA . THR A 1 96 ? 1.280 -10.108 -9.045 1.00 96.44 96 THR A CA 1
ATOM 708 C C . THR A 1 96 ? 1.086 -9.082 -10.155 1.00 96.44 96 THR A C 1
ATOM 710 O O . THR A 1 96 ? 2.055 -8.604 -10.737 1.00 96.44 96 THR A O 1
ATOM 713 N N . ALA A 1 97 ? -0.166 -8.720 -10.439 1.00 94.56 97 ALA A N 1
ATOM 714 C CA . ALA A 1 97 ? -0.501 -7.639 -11.363 1.00 94.56 97 ALA A CA 1
ATOM 715 C C . ALA A 1 97 ? -0.309 -6.257 -10.715 1.00 94.56 97 ALA A C 1
ATOM 717 O O . ALA A 1 97 ? -0.513 -6.093 -9.510 1.00 94.56 97 ALA A O 1
ATOM 718 N N . ILE A 1 98 ? 0.042 -5.264 -11.534 1.00 93.88 98 ILE A N 1
ATOM 719 C CA . ILE A 1 98 ? 0.141 -3.865 -11.105 1.00 93.88 98 ILE A CA 1
ATOM 720 C C . ILE A 1 98 ? -1.279 -3.330 -10.850 1.00 93.88 98 ILE A C 1
ATOM 722 O O . ILE A 1 98 ? -2.151 -3.517 -11.708 1.00 93.88 98 ILE A O 1
ATOM 726 N N . PRO A 1 99 ? -1.552 -2.680 -9.703 1.00 95.12 99 PRO A N 1
ATOM 727 C CA . PRO A 1 99 ? -2.873 -2.130 -9.435 1.00 95.12 99 PRO A CA 1
ATOM 728 C C . PRO A 1 99 ? -3.210 -1.002 -10.416 1.00 95.12 99 PRO A C 1
ATOM 730 O O . PRO A 1 99 ? -2.380 -0.142 -10.696 1.00 95.12 99 PRO A O 1
ATOM 733 N N . LYS A 1 100 ? -4.452 -0.986 -10.910 1.00 92.00 100 LYS A N 1
ATOM 734 C CA . LYS A 1 100 ? -4.947 0.047 -11.841 1.00 92.00 100 LYS A CA 1
ATOM 735 C C . LYS A 1 100 ? -5.530 1.276 -11.137 1.00 92.00 100 LYS A C 1
ATOM 737 O O . LYS A 1 100 ? -5.697 2.319 -11.756 1.00 92.00 100 LYS A O 1
ATOM 742 N N . THR A 1 101 ? -5.878 1.141 -9.861 1.00 92.31 101 THR A N 1
ATOM 743 C CA . THR A 1 101 ? -6.565 2.159 -9.057 1.00 92.31 101 THR A CA 1
ATOM 744 C C . THR A 1 101 ? -5.943 2.229 -7.675 1.00 92.31 101 THR A C 1
ATOM 746 O O . THR A 1 101 ? -5.466 1.210 -7.175 1.00 92.31 101 THR A O 1
ATOM 749 N N . ASN A 1 102 ? -6.007 3.403 -7.042 1.00 93.56 102 ASN A N 1
ATOM 750 C CA . ASN A 1 102 ? -5.513 3.631 -5.681 1.00 93.56 102 ASN A CA 1
ATOM 751 C C . ASN A 1 102 ? -4.062 3.160 -5.485 1.00 93.56 102 ASN A C 1
ATOM 753 O O . ASN A 1 102 ? -3.703 2.675 -4.428 1.00 93.56 102 ASN A O 1
ATOM 757 N N . TYR A 1 103 ? -3.219 3.255 -6.506 1.00 94.00 103 TYR A N 1
ATOM 758 C CA . TYR A 1 103 ? -1.787 3.004 -6.383 1.00 94.00 103 TYR A CA 1
ATOM 759 C C . TYR A 1 103 ? -1.055 4.332 -6.496 1.00 94.00 103 TYR A C 1
ATOM 761 O O . TYR A 1 103 ? -1.371 5.125 -7.384 1.00 94.00 103 TYR A O 1
ATOM 769 N N . ASP A 1 104 ? -0.099 4.566 -5.599 1.00 94.38 104 ASP A N 1
ATOM 770 C CA . ASP A 1 104 ? 0.680 5.798 -5.586 1.00 94.38 104 ASP A CA 1
ATOM 771 C C . ASP A 1 104 ? 2.170 5.504 -5.314 1.00 94.38 104 ASP A C 1
ATOM 773 O O . ASP A 1 104 ? 2.518 5.026 -4.226 1.00 94.38 104 ASP A O 1
ATOM 777 N N . PRO A 1 105 ? 3.070 5.783 -6.281 1.00 92.12 105 PRO A N 1
ATOM 778 C CA . PRO A 1 105 ? 4.511 5.603 -6.123 1.00 92.12 105 PRO A CA 1
ATOM 779 C C . PRO A 1 105 ? 5.142 6.396 -4.971 1.00 92.12 105 PRO A C 1
ATOM 781 O O . PRO A 1 105 ? 6.265 6.066 -4.572 1.00 92.12 105 PRO A O 1
ATOM 784 N N . ILE A 1 106 ? 4.462 7.418 -4.432 1.00 93.31 106 ILE A N 1
ATOM 785 C CA . ILE A 1 106 ? 4.957 8.185 -3.282 1.00 93.31 106 ILE A CA 1
ATOM 786 C C . ILE A 1 106 ? 5.126 7.305 -2.035 1.00 93.31 106 ILE A C 1
ATOM 788 O O . ILE A 1 106 ? 6.022 7.543 -1.231 1.00 93.31 106 ILE A O 1
ATOM 792 N N . TYR A 1 107 ? 4.330 6.235 -1.904 1.00 95.00 107 TYR A N 1
ATOM 793 C CA . TYR A 1 107 ? 4.366 5.304 -0.767 1.00 95.00 107 TYR A CA 1
ATOM 794 C C . TYR A 1 107 ? 5.341 4.133 -0.955 1.00 95.00 107 TYR A C 1
ATOM 796 O O . TYR A 1 107 ? 5.291 3.143 -0.216 1.00 95.00 107 TYR A O 1
ATOM 804 N N . LEU A 1 108 ? 6.215 4.221 -1.958 1.00 95.31 108 LEU A N 1
ATOM 805 C CA . LEU A 1 108 ? 7.272 3.251 -2.209 1.00 95.31 108 LEU A CA 1
ATOM 806 C C . LEU A 1 108 ? 8.605 3.747 -1.658 1.00 95.31 108 LEU A C 1
ATOM 808 O O . LEU A 1 108 ? 8.967 4.914 -1.818 1.00 95.31 108 LEU A O 1
ATOM 812 N N . THR A 1 109 ? 9.391 2.837 -1.092 1.00 94.81 109 THR A N 1
ATOM 813 C CA . THR A 1 109 ? 10.824 3.076 -0.877 1.00 94.81 109 THR A CA 1
ATOM 814 C C . THR A 1 109 ? 11.577 3.117 -2.214 1.00 94.81 109 THR A C 1
ATOM 816 O O . THR A 1 109 ? 11.054 2.724 -3.262 1.00 94.81 109 THR A O 1
ATOM 819 N N . ILE A 1 110 ? 12.839 3.559 -2.195 1.00 92.31 110 ILE A N 1
ATOM 820 C CA . ILE A 1 110 ? 13.703 3.561 -3.389 1.00 92.31 110 ILE A CA 1
ATOM 821 C C . ILE A 1 110 ? 13.825 2.150 -3.988 1.00 92.31 110 ILE A C 1
ATOM 823 O O . ILE A 1 110 ? 13.680 1.982 -5.201 1.00 92.31 110 ILE A O 1
ATOM 827 N N . GLU A 1 111 ? 14.037 1.129 -3.155 1.00 94.25 111 GLU A N 1
ATOM 828 C CA . GLU A 1 111 ? 14.178 -0.253 -3.629 1.00 94.25 111 GLU A CA 1
ATOM 829 C C . GLU A 1 111 ? 12.866 -0.820 -4.174 1.00 94.25 111 GLU A C 1
ATOM 831 O O . GLU A 1 111 ? 12.852 -1.532 -5.179 1.00 94.25 111 GLU A O 1
ATOM 836 N N . GLU A 1 112 ? 11.739 -0.460 -3.565 1.00 96.44 112 GLU A N 1
ATOM 837 C CA . GLU A 1 112 ? 10.426 -0.869 -4.059 1.00 96.44 112 GLU A CA 1
ATOM 838 C C . GLU A 1 112 ? 10.102 -0.217 -5.403 1.00 96.44 112 GLU A C 1
ATOM 840 O O . GLU A 1 112 ? 9.585 -0.896 -6.287 1.00 96.44 112 GLU A O 1
ATOM 845 N N . ARG A 1 113 ? 10.486 1.048 -5.626 1.00 95.12 113 ARG A N 1
ATOM 846 C CA . ARG A 1 113 ? 10.367 1.678 -6.953 1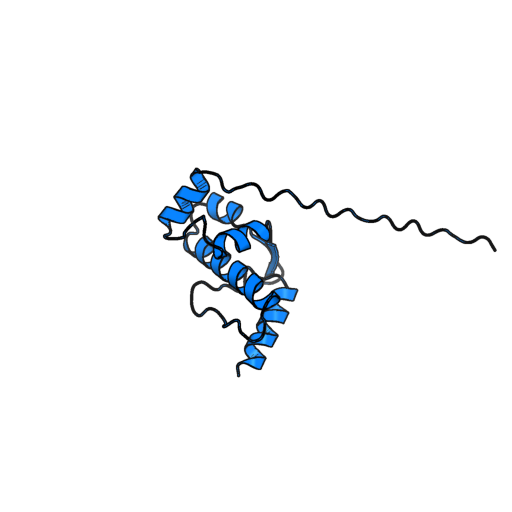.00 95.12 113 ARG A CA 1
ATOM 847 C C . ARG A 1 113 ? 11.160 0.925 -8.013 1.00 95.12 113 ARG A C 1
ATOM 849 O O . ARG A 1 113 ? 10.633 0.682 -9.096 1.00 95.12 113 ARG A O 1
ATOM 856 N N . ARG A 1 114 ? 12.387 0.492 -7.704 1.00 94.94 114 ARG A N 1
ATOM 857 C CA . ARG A 1 114 ? 13.184 -0.344 -8.621 1.00 94.94 114 ARG A CA 1
ATOM 858 C C . ARG A 1 114 ? 12.510 -1.691 -8.884 1.00 94.94 114 ARG A C 1
ATOM 860 O O . ARG A 1 114 ? 12.450 -2.130 -10.030 1.00 94.94 114 ARG A O 1
ATOM 867 N N . LEU A 1 115 ? 11.968 -2.335 -7.849 1.00 96.94 115 LEU A N 1
ATOM 868 C CA . LEU A 1 115 ? 11.229 -3.593 -7.985 1.00 96.94 115 LEU A CA 1
ATOM 869 C C . LEU A 1 115 ? 10.010 -3.435 -8.906 1.00 96.94 115 LEU A C 1
ATOM 871 O O . LEU A 1 115 ? 9.814 -4.257 -9.801 1.00 96.94 115 LEU A O 1
ATOM 875 N N . VAL A 1 116 ? 9.226 -2.374 -8.716 1.00 96.50 116 VAL A N 1
ATOM 876 C CA . VAL A 1 116 ? 8.052 -2.085 -9.546 1.00 96.50 116 VAL A CA 1
ATOM 877 C C . VAL A 1 116 ? 8.453 -1.725 -10.974 1.00 96.50 116 VAL A C 1
ATOM 879 O O . VAL A 1 116 ? 7.832 -2.225 -11.906 1.00 96.50 116 VAL A O 1
ATOM 882 N N . ALA A 1 117 ? 9.520 -0.948 -11.175 1.00 95.06 117 ALA A N 1
ATOM 883 C CA . ALA A 1 117 ? 10.033 -0.639 -12.509 1.00 95.06 117 ALA A CA 1
ATOM 884 C C . ALA A 1 117 ? 10.390 -1.915 -13.287 1.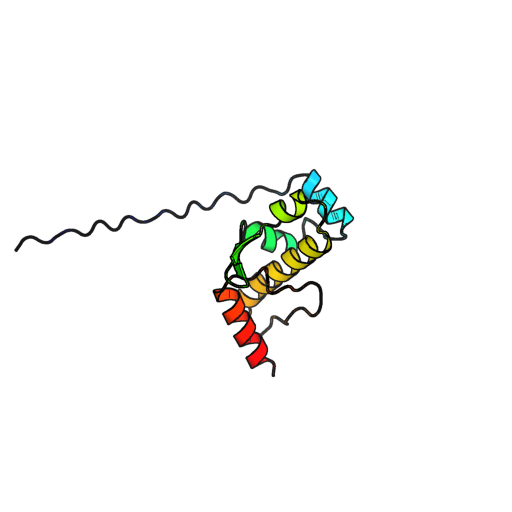00 95.06 117 ALA A C 1
ATOM 886 O O . ALA A 1 117 ? 9.967 -2.079 -14.430 1.00 95.06 117 ALA A O 1
ATOM 887 N N . ARG A 1 118 ? 11.071 -2.877 -12.644 1.00 96.69 118 ARG A N 1
ATOM 888 C CA . ARG A 1 118 ? 11.332 -4.194 -13.254 1.00 96.69 118 ARG A CA 1
ATOM 889 C C . ARG A 1 118 ? 10.042 -4.924 -13.621 1.00 96.69 118 ARG A C 1
ATOM 891 O O . ARG A 1 118 ? 9.988 -5.553 -14.671 1.00 96.69 118 ARG A O 1
ATOM 898 N N . LYS A 1 119 ? 9.009 -4.840 -12.774 1.00 95.62 119 LYS A N 1
ATOM 899 C CA . LYS A 1 119 ? 7.711 -5.472 -13.048 1.00 95.62 119 LYS A CA 1
ATOM 900 C C . LYS A 1 119 ? 7.002 -4.837 -14.242 1.00 95.62 119 LYS A C 1
ATOM 902 O O . LYS A 1 119 ? 6.401 -5.554 -15.038 1.00 95.62 119 LYS A O 1
ATOM 907 N N . ILE A 1 120 ? 7.064 -3.513 -14.369 1.00 92.62 120 ILE A N 1
ATOM 908 C CA . ILE A 1 120 ? 6.500 -2.788 -15.512 1.00 92.62 120 ILE A CA 1
ATOM 909 C C . ILE A 1 120 ? 7.181 -3.256 -16.796 1.00 92.62 120 ILE A C 1
ATOM 911 O O . ILE A 1 120 ? 6.494 -3.697 -17.709 1.00 92.62 120 ILE A O 1
ATOM 915 N N . VAL A 1 121 ? 8.517 -3.250 -16.822 1.00 93.00 121 VAL A N 1
ATOM 916 C CA . VAL A 1 121 ? 9.295 -3.680 -17.993 1.00 93.00 121 VAL A CA 1
ATOM 917 C C . VAL A 1 121 ? 9.001 -5.133 -18.367 1.00 93.00 121 VAL A C 1
ATOM 919 O O . VAL A 1 121 ? 8.874 -5.427 -19.541 1.00 93.00 121 VAL A O 1
ATOM 922 N N . SER A 1 122 ? 8.823 -6.039 -17.400 1.00 89.50 122 SER A N 1
ATOM 923 C CA . SER A 1 122 ? 8.496 -7.444 -17.697 1.00 89.50 122 SER A CA 1
ATOM 924 C C . SER A 1 122 ? 7.063 -7.680 -18.198 1.00 89.50 122 SER A C 1
ATOM 926 O O . SER A 1 122 ? 6.701 -8.823 -18.455 1.00 89.50 122 SER A O 1
ATOM 928 N N . THR A 1 123 ? 6.209 -6.653 -18.194 1.00 83.75 123 THR A N 1
ATOM 929 C CA . THR A 1 123 ? 4.789 -6.749 -18.584 1.00 83.75 123 THR A CA 1
ATOM 930 C C . THR A 1 123 ? 4.523 -6.108 -19.956 1.00 83.75 123 THR A C 1
ATOM 932 O O . THR A 1 123 ? 3.421 -6.256 -20.481 1.00 83.75 123 THR A O 1
ATOM 935 N N . ILE A 1 124 ? 5.513 -5.398 -20.510 1.00 75.19 124 ILE A N 1
ATOM 936 C CA . ILE A 1 124 ? 5.516 -4.802 -21.856 1.00 75.19 124 ILE A CA 1
ATOM 937 C C . ILE A 1 124 ? 6.214 -5.777 -22.801 1.00 75.19 124 ILE A C 1
ATOM 939 O O . ILE A 1 124 ? 5.682 -5.976 -23.912 1.00 75.19 124 ILE A O 1
#

pLDDT: mean 85.96, std 17.06, range [40.34, 98.0]

Sequence (124 aa):
MKPLTLAAALTALLAVPSRALSPQEQTYLQKLGIDPNSKAVASAEADGTVSTTFENEPKEFSLRGLIAQGNVPKGVACFVTTRNFIARLKTNFAGTAIPKTNYDPIYLTIEERRLVARKIVSTI

Foldseek 3Di:
DDDDDDPPPDPPPPPPPLDQDDPLLCVLCVVLVHHCPDPLVVLQSNVAWQWAADPNRIDIDGLVVCVVVVPCSLLNQLSSVQSSLLVCCVVPVPPRDDDPPSHDCVNDHPVSVVSVVVSVVVVD

Radius of gyration: 17.82 Å; chains: 1; bounding box: 68×29×40 Å